Protein AF-A0A0F3IRR3-F1 (afdb_monomer_lite)

Structure (mmCIF, N/CA/C/O backbone):
data_AF-A0A0F3IRR3-F1
#
_entry.id   AF-A0A0F3IRR3-F1
#
loop_
_atom_site.group_PDB
_atom_site.id
_atom_site.type_symbol
_atom_site.label_atom_id
_atom_site.label_alt_id
_atom_site.label_comp_id
_atom_site.label_asym_id
_atom_site.label_entity_id
_atom_site.label_seq_id
_atom_site.pdbx_PDB_ins_code
_atom_site.Cartn_x
_atom_site.Cartn_y
_atom_site.Cartn_z
_atom_site.occupancy
_atom_site.B_iso_or_equiv
_atom_site.auth_seq_id
_atom_site.auth_comp_id
_atom_site.auth_asym_id
_atom_site.auth_atom_id
_atom_site.pdbx_PDB_model_num
ATOM 1 N N . GLN A 1 1 ? -4.742 -8.070 -25.071 1.00 74.06 1 GLN A N 1
ATOM 2 C CA . GLN A 1 1 ? -4.447 -8.329 -23.644 1.00 74.06 1 GLN A CA 1
ATOM 3 C C . GLN A 1 1 ? -4.137 -9.811 -23.514 1.00 74.06 1 GLN A C 1
ATOM 5 O O . GLN A 1 1 ? -4.759 -10.579 -24.235 1.00 74.06 1 GLN A O 1
ATOM 10 N N . GLU A 1 2 ? -3.162 -10.194 -22.692 1.00 91.06 2 GLU A N 1
ATOM 11 C CA . GLU A 1 2 ? -2.745 -11.597 -22.546 1.00 91.06 2 GLU A CA 1
ATOM 12 C C . GLU A 1 2 ? -3.650 -12.297 -21.505 1.00 91.06 2 GLU A C 1
ATOM 14 O O . GLU A 1 2 ? -3.730 -11.818 -20.370 1.00 91.06 2 GLU A O 1
ATOM 19 N N . PRO A 1 3 ? -4.412 -13.340 -21.888 1.00 92.75 3 PRO A N 1
ATOM 20 C CA . PRO A 1 3 ? -5.464 -13.908 -21.043 1.00 92.75 3 PRO A CA 1
ATOM 21 C C . PRO A 1 3 ? -4.948 -14.699 -19.833 1.00 92.75 3 PRO A C 1
ATOM 23 O O . PRO A 1 3 ? -5.624 -14.720 -18.804 1.00 92.75 3 PRO A O 1
ATOM 26 N N . VAL A 1 4 ? -3.776 -15.333 -19.910 1.00 96.56 4 VAL A N 1
ATOM 27 C CA . VAL A 1 4 ? -3.223 -16.141 -18.811 1.00 96.56 4 VAL A CA 1
ATOM 28 C C . VAL A 1 4 ? -2.767 -15.242 -17.663 1.00 96.56 4 VAL A C 1
ATOM 30 O O . VAL A 1 4 ? -3.107 -15.479 -16.505 1.00 96.56 4 VAL A O 1
ATOM 33 N N . LEU A 1 5 ? -2.091 -14.141 -17.975 1.00 93.56 5 LEU A N 1
ATOM 34 C CA . LEU A 1 5 ? -1.650 -13.132 -17.022 1.00 93.56 5 LEU A CA 1
ATOM 35 C C . LEU A 1 5 ? -2.837 -12.526 -16.277 1.00 93.56 5 LEU A C 1
ATOM 37 O O . LEU A 1 5 ? -2.757 -12.316 -15.072 1.00 93.56 5 LEU A O 1
ATOM 41 N N . GLN A 1 6 ? -3.963 -12.293 -16.955 1.00 93.56 6 GLN A N 1
ATOM 42 C CA . GLN A 1 6 ? -5.177 -11.810 -16.291 1.00 93.56 6 GLN A CA 1
ATOM 43 C C . GLN A 1 6 ? -5.709 -12.800 -15.258 1.00 93.56 6 GLN A C 1
ATOM 45 O O . GLN A 1 6 ? -6.090 -12.385 -14.163 1.00 93.56 6 GLN A O 1
ATOM 50 N N . GLN A 1 7 ? -5.713 -14.095 -15.583 1.00 96.31 7 GLN A N 1
ATOM 51 C CA . GLN A 1 7 ? -6.140 -15.140 -14.653 1.00 96.31 7 GLN A CA 1
ATOM 52 C C . GLN A 1 7 ? -5.199 -15.228 -13.448 1.00 96.31 7 GLN A C 1
ATOM 54 O O . GLN A 1 7 ? -5.668 -15.271 -12.312 1.00 96.31 7 GLN A O 1
ATOM 59 N N . ILE A 1 8 ? -3.884 -15.165 -13.681 1.00 95.88 8 ILE A N 1
ATOM 60 C CA . ILE A 1 8 ? -2.875 -15.147 -12.615 1.00 95.88 8 ILE A CA 1
ATOM 61 C C . ILE A 1 8 ? -3.072 -13.921 -11.716 1.00 95.88 8 ILE A C 1
ATOM 63 O O . ILE A 1 8 ? -3.169 -14.061 -10.499 1.00 95.88 8 ILE A O 1
ATOM 67 N N . CYS A 1 9 ? -3.209 -12.723 -12.289 1.00 93.81 9 CYS A N 1
ATOM 68 C CA . CYS A 1 9 ? -3.457 -11.505 -11.518 1.00 93.81 9 CYS A CA 1
ATOM 69 C C . CYS A 1 9 ? -4.763 -11.578 -10.714 1.00 93.81 9 CYS A C 1
ATOM 71 O O . CYS A 1 9 ? -4.807 -11.093 -9.586 1.00 93.81 9 CYS A O 1
ATOM 73 N N . ALA A 1 10 ? -5.820 -12.184 -11.264 1.00 94.31 10 ALA A N 1
ATOM 74 C CA . ALA A 1 10 ? -7.083 -12.369 -10.556 1.00 94.31 10 ALA A CA 1
ATOM 75 C C . ALA A 1 10 ? -6.947 -13.343 -9.373 1.00 94.31 10 ALA A C 1
ATOM 77 O O . ALA A 1 10 ? -7.493 -13.071 -8.301 1.00 94.31 10 ALA A O 1
ATOM 78 N N . ALA A 1 11 ? -6.196 -14.436 -9.542 1.00 97.25 11 ALA A N 1
ATOM 79 C CA . ALA A 1 11 ? -5.896 -15.379 -8.466 1.00 97.25 11 ALA A CA 1
ATOM 80 C C . ALA A 1 11 ? -5.080 -14.712 -7.348 1.00 97.25 11 ALA A C 1
ATOM 82 O O . ALA A 1 11 ? -5.502 -14.744 -6.192 1.00 97.25 11 ALA A O 1
ATOM 83 N N . ILE A 1 12 ? -3.999 -14.005 -7.706 1.00 95.75 12 ILE A N 1
ATOM 84 C CA . ILE A 1 12 ? -3.172 -13.241 -6.759 1.00 95.75 12 ILE A CA 1
ATOM 85 C C . ILE A 1 12 ? -4.032 -12.222 -6.003 1.00 95.75 12 ILE A C 1
ATOM 87 O O . ILE A 1 12 ? -4.007 -12.175 -4.779 1.00 95.75 12 ILE A O 1
ATOM 91 N N . ALA A 1 13 ? -4.860 -11.440 -6.701 1.00 93.56 13 ALA A N 1
ATOM 92 C CA . ALA A 1 13 ? -5.720 -10.448 -6.056 1.00 93.56 13 ALA A CA 1
ATOM 93 C C . ALA A 1 13 ? -6.726 -11.077 -5.072 1.00 93.56 13 ALA A C 1
ATOM 95 O O . ALA A 1 13 ? -7.038 -10.480 -4.037 1.00 93.56 13 ALA A O 1
ATOM 96 N N . ALA A 1 14 ? -7.243 -12.270 -5.381 1.00 95.62 14 ALA A N 1
ATOM 97 C CA . ALA A 1 14 ? -8.126 -13.002 -4.481 1.00 95.62 14 ALA A CA 1
ATOM 98 C C . ALA A 1 14 ? -7.388 -13.489 -3.224 1.00 95.62 14 ALA A C 1
ATOM 100 O O . ALA A 1 14 ? -7.941 -13.391 -2.126 1.00 95.62 14 ALA A O 1
ATOM 101 N N . ASP A 1 15 ? -6.151 -13.965 -3.365 1.00 97.25 15 ASP A N 1
ATOM 102 C CA . ASP A 1 15 ? -5.317 -14.380 -2.235 1.00 97.25 15 ASP A CA 1
ATOM 103 C C . ASP A 1 15 ? -4.915 -13.196 -1.355 1.00 97.25 15 ASP A C 1
ATOM 105 O O . ASP A 1 15 ? -5.111 -13.256 -0.142 1.00 97.25 15 ASP A O 1
ATOM 109 N N . GLU A 1 16 ? -4.514 -12.067 -1.940 1.00 94.06 16 GLU A N 1
ATOM 110 C CA . GLU A 1 16 ? -4.197 -10.855 -1.175 1.00 94.06 16 GLU A CA 1
ATOM 111 C C . GLU A 1 16 ? -5.394 -10.338 -0.365 1.00 94.06 16 GLU A C 1
ATOM 113 O O . GLU A 1 16 ? -5.258 -9.867 0.770 1.00 94.06 16 GLU A O 1
ATOM 118 N N . LEU A 1 17 ? -6.613 -10.490 -0.891 1.00 94.19 17 LEU A N 1
ATOM 119 C CA . LEU A 1 17 ? -7.819 -10.163 -0.134 1.00 94.19 17 LEU A CA 1
ATOM 120 C C . LEU A 1 17 ? -8.041 -11.122 1.051 1.00 94.19 17 LEU A C 1
ATOM 122 O O . LEU A 1 17 ? -8.491 -10.690 2.121 1.00 94.19 17 LEU A O 1
ATOM 126 N N . ARG A 1 18 ? -7.731 -12.416 0.889 1.00 96.44 18 ARG A N 1
ATOM 127 C CA . ARG A 1 18 ? -7.792 -13.413 1.974 1.00 96.44 18 ARG A CA 1
ATOM 128 C C . ARG A 1 18 ? -6.725 -13.135 3.031 1.00 96.44 18 ARG A C 1
ATOM 130 O O . ARG A 1 18 ? -7.058 -13.169 4.216 1.00 96.44 18 ARG A O 1
ATOM 137 N N . HIS A 1 19 ? -5.506 -12.781 2.621 1.00 96.19 19 HIS A N 1
ATOM 138 C CA . HIS A 1 19 ? -4.430 -12.350 3.516 1.00 96.19 19 HIS A CA 1
ATOM 139 C C . HIS A 1 19 ? -4.863 -11.147 4.354 1.00 96.19 19 HIS A C 1
ATOM 141 O O . HIS A 1 19 ? -4.827 -11.205 5.583 1.00 96.19 19 HIS A O 1
ATOM 147 N N . TYR A 1 20 ? -5.391 -10.095 3.719 1.00 94.25 20 TYR A N 1
ATOM 148 C CA . TYR A 1 20 ? -5.929 -8.942 4.443 1.00 94.25 20 TYR A CA 1
ATOM 149 C C . TYR A 1 20 ? -6.990 -9.350 5.473 1.00 94.25 20 TYR A C 1
ATOM 151 O O . TYR A 1 20 ? -6.952 -8.900 6.620 1.00 94.25 20 TYR A O 1
ATOM 159 N N . LYS A 1 21 ? -7.943 -10.211 5.091 1.00 95.31 21 LYS A N 1
ATOM 160 C CA . LYS A 1 21 ? -9.007 -10.664 5.998 1.00 95.31 21 LYS A CA 1
ATOM 161 C C . LYS A 1 21 ? -8.441 -11.421 7.200 1.00 95.31 21 LYS A C 1
ATOM 163 O O . LYS A 1 21 ? -8.906 -11.181 8.314 1.00 95.31 21 LYS A O 1
ATOM 168 N N . LEU A 1 22 ? -7.463 -12.300 6.977 1.00 96.81 22 LEU A N 1
ATOM 169 C CA . LEU A 1 22 ? -6.773 -13.041 8.030 1.00 96.81 22 LEU A CA 1
ATOM 170 C C . LEU A 1 22 ? -6.114 -12.076 9.021 1.00 96.81 22 LEU A C 1
ATOM 172 O O . LEU A 1 22 ? -6.435 -12.106 10.207 1.00 96.81 22 LEU A O 1
ATOM 176 N N . PHE A 1 23 ? -5.277 -11.157 8.534 1.00 94.56 23 PHE A N 1
ATOM 177 C CA . PHE A 1 23 ? -4.595 -10.186 9.394 1.00 94.56 23 PHE A CA 1
ATOM 178 C C . PHE A 1 23 ? -5.569 -9.262 10.120 1.00 94.56 23 PHE A C 1
ATOM 180 O O . PHE A 1 23 ? -5.370 -8.942 11.290 1.00 94.56 23 PHE A O 1
ATOM 187 N N . TYR A 1 24 ? -6.651 -8.857 9.459 1.00 93.75 24 TYR A N 1
ATOM 188 C CA . TYR A 1 24 ? -7.671 -8.019 10.070 1.00 93.75 24 TYR A CA 1
ATOM 189 C C . TYR A 1 24 ? -8.441 -8.743 11.185 1.00 93.75 24 TYR A C 1
ATOM 191 O O . TYR A 1 24 ? -8.758 -8.127 12.203 1.00 93.75 24 TYR A O 1
ATOM 199 N N . ALA A 1 25 ? -8.738 -10.035 11.019 1.00 94.69 25 ALA A N 1
ATOM 200 C CA . ALA A 1 25 ? -9.356 -10.845 12.066 1.00 94.69 25 ALA A CA 1
ATOM 201 C C . ALA A 1 25 ? -8.424 -10.980 13.277 1.00 94.69 25 ALA A C 1
ATOM 203 O O . ALA A 1 25 ? -8.837 -10.680 14.395 1.00 94.69 25 ALA A O 1
ATOM 204 N N . THR A 1 26 ? -7.155 -11.315 13.040 1.00 94.00 26 THR A N 1
ATOM 205 C CA . THR A 1 26 ? -6.133 -11.389 14.089 1.00 94.00 26 THR A CA 1
ATOM 206 C C . THR A 1 26 ? -5.988 -10.054 14.815 1.00 94.00 26 THR A C 1
ATOM 208 O O . THR A 1 26 ? -6.033 -10.013 16.041 1.00 94.00 26 THR A O 1
ATOM 211 N N . LEU A 1 27 ? -5.914 -8.940 14.077 1.00 91.75 27 LEU A N 1
ATOM 212 C CA . LEU A 1 27 ? -5.864 -7.599 14.654 1.00 91.75 27 LEU A CA 1
ATOM 213 C C . LEU A 1 27 ? -7.025 -7.359 15.624 1.00 91.75 27 LEU A C 1
ATOM 215 O O . LEU A 1 27 ? -6.792 -6.854 16.714 1.00 91.75 27 LEU A O 1
ATOM 219 N N . LYS A 1 28 ? -8.263 -7.727 15.271 1.00 90.50 28 LYS A N 1
ATOM 220 C CA . LYS A 1 28 ? -9.411 -7.569 16.182 1.00 90.50 28 LYS A CA 1
ATOM 221 C C . LYS A 1 28 ? -9.222 -8.332 17.490 1.00 90.50 28 LYS A C 1
ATOM 223 O O . LYS A 1 28 ? -9.432 -7.748 18.546 1.00 90.50 28 LYS A O 1
ATOM 228 N N . THR A 1 29 ? -8.767 -9.580 17.419 1.00 91.19 29 THR A N 1
ATOM 229 C CA . THR A 1 29 ? -8.501 -10.402 18.607 1.00 91.19 29 THR A CA 1
ATOM 230 C C . THR A 1 29 ? -7.451 -9.772 19.523 1.00 91.19 29 THR A C 1
ATOM 232 O O . THR A 1 29 ? -7.599 -9.819 20.739 1.00 91.19 29 THR A O 1
ATOM 235 N N . TYR A 1 30 ? -6.400 -9.161 18.968 1.00 89.75 30 TYR A N 1
ATOM 236 C CA . TYR A 1 30 ? -5.391 -8.465 19.776 1.00 89.75 30 TYR A CA 1
ATOM 237 C C . TYR A 1 30 ? -5.877 -7.110 20.292 1.00 89.75 30 TYR A C 1
ATOM 239 O O . TYR A 1 30 ? -5.560 -6.741 21.413 1.00 89.75 30 TYR A O 1
ATOM 247 N N . LEU A 1 31 ? -6.712 -6.388 19.541 1.00 89.25 31 LEU A N 1
ATOM 248 C CA . LEU A 1 31 ? -7.311 -5.139 20.022 1.00 89.25 31 LEU A CA 1
ATOM 249 C C . LEU A 1 31 ? -8.199 -5.350 21.253 1.00 89.25 31 LEU A C 1
ATOM 251 O O . LEU A 1 31 ? -8.212 -4.493 22.132 1.00 89.25 31 LEU A O 1
ATOM 255 N N . GLU A 1 32 ? -8.915 -6.473 21.320 1.00 85.25 32 GLU A N 1
ATOM 256 C CA . GLU A 1 32 ? -9.716 -6.856 22.490 1.00 85.25 32 GLU A CA 1
ATOM 257 C C . GLU A 1 32 ? -8.851 -7.156 23.723 1.00 85.25 32 GLU A C 1
ATOM 259 O O . GLU A 1 32 ? -9.295 -6.927 24.844 1.00 85.25 32 GLU A O 1
ATOM 264 N N . LYS A 1 33 ? -7.614 -7.629 23.525 1.00 86.19 33 LYS A N 1
ATOM 265 C CA . LYS A 1 33 ? -6.671 -7.967 24.604 1.00 86.19 33 LYS A CA 1
ATOM 266 C C . LYS A 1 33 ? -5.836 -6.772 25.063 1.00 86.19 33 LYS A C 1
ATOM 268 O O . LYS A 1 33 ? -5.713 -6.535 26.259 1.00 86.19 33 LYS A O 1
ATOM 273 N N . ASP A 1 34 ? -5.287 -6.022 24.112 1.00 84.06 34 ASP A N 1
ATOM 274 C CA . ASP A 1 34 ? -4.277 -4.986 24.359 1.00 84.06 34 ASP A CA 1
ATOM 275 C C . ASP A 1 34 ? -4.896 -3.590 24.542 1.00 84.06 34 ASP A C 1
ATOM 277 O O . ASP A 1 34 ? -4.229 -2.664 24.999 1.00 84.06 34 ASP A O 1
ATOM 281 N N . GLY A 1 35 ? -6.164 -3.402 24.154 1.00 80.44 35 GLY A N 1
ATOM 282 C CA . GLY A 1 35 ? -6.891 -2.147 24.363 1.00 80.44 35 GLY A CA 1
ATOM 283 C C . GLY A 1 35 ? -6.352 -0.945 23.576 1.00 80.44 35 GLY A C 1
ATOM 284 O O . GLY A 1 35 ? -6.583 0.200 23.966 1.00 80.44 35 GLY A O 1
ATOM 285 N N . LEU A 1 36 ? -5.637 -1.168 22.466 1.00 84.56 36 LEU A N 1
ATOM 286 C CA . LEU A 1 36 ? -5.043 -0.094 21.659 1.00 84.56 36 LEU A CA 1
ATOM 287 C C . LEU A 1 36 ? -6.101 0.902 21.155 1.00 84.56 36 LEU A C 1
ATOM 289 O O . LEU A 1 36 ? -7.007 0.572 20.378 1.00 84.56 36 LEU A O 1
ATOM 293 N N . GLY A 1 37 ? -5.923 2.167 21.532 1.00 85.62 37 GLY A N 1
ATOM 294 C CA . GLY A 1 37 ? -6.800 3.257 21.121 1.00 85.62 37 GLY A CA 1
ATOM 295 C C . GLY A 1 37 ? -6.688 3.584 19.627 1.00 85.62 37 GLY A C 1
ATOM 296 O O . GLY A 1 37 ? -5.667 3.346 18.977 1.00 85.62 37 GLY A O 1
ATOM 297 N N . ARG A 1 38 ? -7.729 4.214 19.064 1.00 86.94 38 ARG A N 1
ATOM 298 C CA . ARG A 1 38 ? -7.769 4.631 17.643 1.00 86.94 38 ARG A CA 1
ATOM 299 C C . ARG A 1 38 ? -6.573 5.507 17.239 1.00 86.94 38 ARG A C 1
ATOM 301 O O . ARG A 1 38 ? -6.044 5.347 16.144 1.00 86.94 38 ARG A O 1
ATOM 308 N N . TRP A 1 39 ? -6.112 6.385 18.131 1.00 87.69 39 TRP A N 1
ATOM 309 C CA . TRP A 1 39 ? -4.959 7.262 17.889 1.00 87.69 39 TRP A CA 1
ATOM 310 C C . TRP A 1 39 ? -3.635 6.510 17.778 1.00 87.69 39 TRP A C 1
ATOM 312 O O . TRP A 1 39 ? -2.846 6.789 16.879 1.00 87.69 39 TRP A O 1
ATOM 322 N N . GLN A 1 40 ? -3.405 5.529 18.652 1.00 89.38 40 GLN A N 1
ATOM 323 C CA . GLN A 1 40 ? -2.211 4.687 18.589 1.00 89.38 40 GLN A CA 1
ATOM 324 C C . GLN A 1 40 ? -2.209 3.879 17.294 1.00 89.38 40 GLN A C 1
ATOM 326 O O . GLN A 1 40 ? -1.209 3.864 16.585 1.00 89.38 40 GLN A O 1
ATOM 331 N N . ARG A 1 41 ? -3.357 3.300 16.923 1.00 90.06 41 ARG A N 1
ATOM 332 C CA . ARG A 1 41 ? -3.512 2.566 15.659 1.00 90.06 41 ARG A CA 1
ATOM 333 C C . ARG A 1 41 ? -3.220 3.441 14.445 1.00 90.06 41 ARG A C 1
ATOM 335 O O . ARG A 1 41 ? -2.517 3.005 13.540 1.00 90.06 41 ARG A O 1
ATOM 342 N N . LEU A 1 42 ? -3.726 4.675 14.436 1.00 88.94 42 LEU A N 1
ATOM 343 C CA . LEU A 1 42 ? -3.460 5.630 13.363 1.00 88.94 42 LEU A CA 1
ATOM 344 C C . LEU A 1 42 ? -1.976 5.998 13.288 1.00 88.94 42 LEU A C 1
ATOM 346 O O . LEU A 1 42 ? -1.420 6.018 12.194 1.00 88.94 42 LEU A O 1
ATOM 350 N N . ARG A 1 43 ? -1.321 6.226 14.434 1.00 89.25 43 ARG A N 1
ATOM 351 C CA . ARG A 1 43 ? 0.122 6.491 14.493 1.00 89.25 43 ARG A CA 1
ATOM 352 C C . ARG A 1 43 ? 0.931 5.318 13.945 1.00 89.25 43 ARG A C 1
ATOM 354 O O . ARG A 1 43 ? 1.767 5.538 13.081 1.00 89.25 43 ARG A O 1
ATOM 361 N N . VAL A 1 44 ? 0.652 4.089 14.389 1.00 88.19 44 VAL A N 1
ATOM 362 C CA . VAL A 1 44 ? 1.339 2.889 13.881 1.00 88.19 44 VAL A CA 1
ATOM 363 C C . VAL A 1 44 ? 1.132 2.745 12.375 1.00 88.19 44 VAL A C 1
ATOM 365 O O . VAL A 1 44 ? 2.102 2.555 11.648 1.00 88.19 44 VAL A O 1
ATOM 368 N N . ALA A 1 45 ? -0.105 2.886 11.890 1.00 86.88 45 ALA A N 1
ATOM 369 C CA . ALA A 1 45 ? -0.394 2.798 10.462 1.00 86.88 45 ALA A CA 1
ATOM 370 C C . ALA A 1 45 ? 0.356 3.868 9.654 1.00 86.88 45 ALA A C 1
ATOM 372 O O . ALA A 1 45 ? 0.933 3.544 8.622 1.00 86.88 45 ALA A O 1
ATOM 373 N N . ALA A 1 46 ? 0.395 5.116 10.132 1.00 85.12 46 ALA A N 1
ATOM 374 C CA . ALA A 1 46 ? 1.126 6.199 9.479 1.00 85.12 46 ALA A CA 1
ATOM 375 C C . ALA A 1 46 ? 2.636 5.923 9.435 1.00 85.12 46 ALA A C 1
ATOM 377 O O . ALA A 1 46 ? 3.234 6.033 8.369 1.00 85.12 46 ALA A O 1
ATOM 378 N N . THR A 1 47 ? 3.229 5.504 10.558 1.00 84.38 47 THR A N 1
ATOM 379 C CA . THR A 1 47 ? 4.653 5.152 10.638 1.00 84.38 47 THR A CA 1
ATOM 380 C C . THR A 1 47 ? 5.001 4.013 9.681 1.00 84.38 47 THR A C 1
ATOM 382 O O . THR A 1 47 ? 5.949 4.135 8.911 1.00 84.38 47 THR A O 1
ATOM 385 N N . ARG A 1 48 ? 4.192 2.947 9.636 1.00 82.31 48 ARG A N 1
ATOM 386 C CA . ARG A 1 48 ? 4.407 1.835 8.699 1.00 82.31 48 ARG A CA 1
ATOM 387 C C . ARG A 1 48 ? 4.296 2.266 7.242 1.00 82.31 48 ARG A C 1
ATOM 389 O O . ARG A 1 48 ? 5.128 1.873 6.440 1.00 82.31 48 ARG A O 1
ATOM 396 N N . LEU A 1 49 ? 3.334 3.126 6.908 1.00 75.31 49 LEU A N 1
ATOM 397 C CA . LEU A 1 49 ? 3.179 3.629 5.541 1.00 75.31 49 LEU A CA 1
ATOM 398 C C . LEU A 1 49 ? 4.375 4.478 5.083 1.00 75.31 49 LEU A C 1
ATOM 400 O O . LEU A 1 49 ? 4.684 4.502 3.896 1.00 75.31 49 LEU A O 1
ATOM 404 N N . THR A 1 50 ? 5.031 5.182 6.010 1.00 69.12 50 THR A N 1
ATOM 405 C CA . THR A 1 50 ? 6.239 5.968 5.717 1.00 69.12 50 THR A CA 1
ATOM 406 C C . THR A 1 50 ? 7.519 5.135 5.720 1.00 69.12 50 THR A C 1
ATOM 408 O O . THR A 1 50 ? 8.443 5.462 4.985 1.00 69.12 50 THR A O 1
ATOM 411 N N . GLU A 1 51 ? 7.584 4.076 6.533 1.00 63.31 51 GLU A N 1
ATOM 412 C CA . GLU A 1 51 ? 8.734 3.161 6.605 1.00 63.31 51 GLU A CA 1
ATOM 413 C C . GLU A 1 51 ? 8.771 2.173 5.431 1.00 63.31 51 GLU A C 1
ATOM 415 O O . GLU A 1 51 ? 9.855 1.864 4.939 1.00 63.31 51 GLU A O 1
ATOM 420 N N . SER A 1 52 ? 7.608 1.728 4.941 1.00 54.94 52 SER A N 1
ATOM 421 C CA . SER A 1 52 ? 7.449 0.833 3.782 1.00 54.94 52 SER A CA 1
ATOM 422 C C . SER A 1 52 ? 7.770 1.494 2.430 1.00 54.94 52 SER A C 1
ATOM 424 O O . SER A 1 52 ? 7.173 1.157 1.409 1.00 54.94 52 SER A O 1
ATOM 426 N N . GLU A 1 53 ? 8.747 2.405 2.358 1.00 57.75 53 GLU A N 1
ATOM 427 C CA . GLU A 1 53 ? 9.491 2.587 1.104 1.00 57.75 53 GLU A CA 1
ATOM 428 C C . GLU A 1 53 ? 10.321 1.308 0.873 1.00 57.75 53 GLU A C 1
ATOM 430 O O . GLU A 1 53 ? 11.514 1.249 1.178 1.00 57.75 53 GLU A O 1
ATOM 435 N N . ASP A 1 54 ? 9.622 0.259 0.422 1.00 64.69 54 ASP A N 1
ATOM 436 C CA . ASP A 1 54 ? 10.030 -1.145 0.446 1.00 64.69 54 ASP A CA 1
ATOM 437 C C . ASP A 1 54 ? 11.368 -1.372 -0.249 1.00 64.69 54 ASP A C 1
ATOM 439 O O . ASP A 1 54 ? 11.497 -1.269 -1.474 1.00 64.69 54 ASP A O 1
ATOM 443 N N . ASP A 1 55 ? 12.359 -1.743 0.561 1.00 68.00 55 ASP A N 1
ATOM 444 C CA . ASP A 1 55 ? 13.619 -2.301 0.077 1.00 68.00 55 ASP A CA 1
ATOM 445 C C . ASP A 1 55 ? 13.365 -3.596 -0.704 1.00 68.00 55 ASP A C 1
ATOM 447 O O . ASP A 1 55 ? 14.014 -3.847 -1.711 1.00 68.00 55 ASP A O 1
ATOM 451 N N . GLU A 1 56 ? 12.352 -4.373 -0.306 1.00 78.69 56 GLU A N 1
ATOM 452 C CA . GLU A 1 56 ? 11.974 -5.629 -0.961 1.00 78.69 56 GLU A CA 1
ATOM 453 C C . GLU A 1 56 ? 11.543 -5.412 -2.416 1.00 78.69 56 GLU A C 1
ATOM 455 O O . GLU A 1 56 ? 12.036 -6.085 -3.320 1.00 78.69 56 GLU A O 1
ATOM 460 N N . LEU A 1 57 ? 10.678 -4.427 -2.675 1.00 84.50 57 LEU A N 1
ATOM 461 C CA . LEU A 1 57 ? 10.219 -4.105 -4.031 1.00 84.50 57 LEU A CA 1
ATOM 462 C C . LEU A 1 57 ? 11.327 -3.456 -4.870 1.00 84.50 57 LEU A C 1
ATOM 464 O O . LEU A 1 57 ? 11.425 -3.709 -6.073 1.00 84.50 57 LEU A O 1
ATOM 468 N N . ALA A 1 58 ? 12.186 -2.649 -4.244 1.00 87.56 58 ALA A N 1
ATOM 469 C CA . ALA A 1 58 ? 13.355 -2.075 -4.900 1.00 87.56 58 ALA A CA 1
ATOM 470 C C . ALA A 1 58 ? 14.358 -3.162 -5.312 1.00 87.56 58 ALA A C 1
ATOM 472 O O . ALA A 1 58 ? 14.838 -3.170 -6.447 1.00 87.56 58 ALA A O 1
ATOM 473 N N . TYR A 1 59 ? 14.630 -4.112 -4.422 1.00 88.00 59 TYR A N 1
ATOM 474 C CA . TYR A 1 59 ? 15.534 -5.218 -4.687 1.00 88.00 59 TYR A CA 1
ATOM 475 C C . TYR A 1 59 ? 14.945 -6.213 -5.691 1.00 88.00 59 TYR A C 1
ATOM 477 O O . TYR A 1 59 ? 15.653 -6.640 -6.596 1.00 88.00 59 TYR A O 1
ATOM 485 N N . ALA A 1 60 ? 13.648 -6.529 -5.618 1.00 89.94 60 ALA A N 1
ATOM 486 C CA . ALA A 1 60 ? 12.972 -7.359 -6.618 1.00 89.94 60 ALA A CA 1
ATOM 487 C C . ALA A 1 60 ? 13.052 -6.735 -8.021 1.00 89.94 60 ALA A C 1
ATOM 489 O O . ALA A 1 60 ? 13.351 -7.421 -9.000 1.00 89.94 60 ALA A O 1
ATOM 490 N N . TYR A 1 61 ? 12.851 -5.415 -8.122 1.00 90.25 61 TYR A N 1
ATOM 491 C CA . TYR A 1 61 ? 13.053 -4.693 -9.374 1.00 90.25 61 TYR A CA 1
ATOM 492 C C . TYR A 1 61 ? 14.507 -4.794 -9.856 1.00 90.25 61 TYR A C 1
ATOM 494 O O . TYR A 1 61 ? 14.729 -5.094 -11.030 1.00 90.25 61 TYR A O 1
ATOM 502 N N . TYR A 1 62 ? 15.484 -4.588 -8.968 1.00 91.25 62 TYR A N 1
ATOM 503 C CA . TYR A 1 62 ? 16.907 -4.733 -9.281 1.00 91.25 62 TYR A CA 1
ATOM 504 C C . TYR A 1 62 ? 17.262 -6.151 -9.747 1.00 91.25 62 TYR A C 1
ATOM 506 O O . TYR A 1 62 ? 17.920 -6.302 -10.765 1.00 91.25 62 TYR A O 1
ATOM 514 N N . ALA A 1 63 ? 16.793 -7.195 -9.070 1.00 91.12 63 ALA A N 1
ATOM 515 C CA . ALA A 1 63 ? 17.057 -8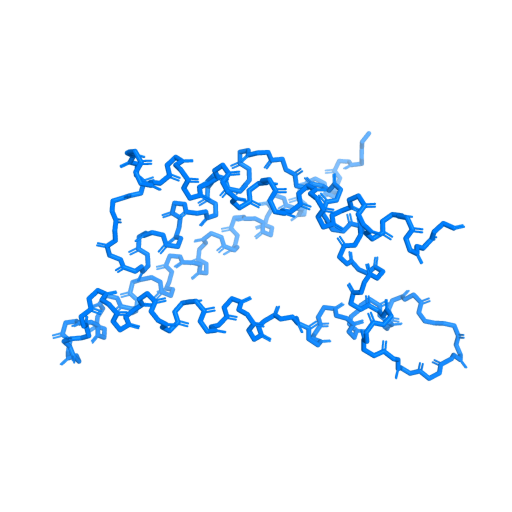.579 -9.457 1.00 91.12 63 ALA A CA 1
ATOM 516 C C . ALA A 1 63 ? 16.470 -8.919 -10.839 1.00 91.12 63 ALA A C 1
ATOM 518 O O . ALA A 1 63 ? 17.080 -9.660 -11.603 1.00 91.12 63 ALA A O 1
ATOM 519 N N . ALA A 1 64 ? 15.308 -8.352 -11.177 1.00 90.12 64 ALA A N 1
ATOM 520 C CA . ALA A 1 64 ? 14.649 -8.589 -12.460 1.00 90.12 64 ALA A CA 1
ATOM 521 C C . ALA A 1 64 ? 15.183 -7.722 -13.618 1.00 90.12 64 ALA A C 1
ATOM 523 O O . ALA A 1 64 ? 15.014 -8.098 -14.776 1.00 90.12 64 ALA A O 1
ATOM 524 N N . ASN A 1 65 ? 15.772 -6.553 -13.336 1.00 89.25 65 ASN A N 1
ATOM 525 C CA . ASN A 1 65 ? 16.118 -5.549 -14.359 1.00 89.25 65 ASN A CA 1
ATOM 526 C C . ASN A 1 65 ? 17.580 -5.070 -14.309 1.00 89.25 65 ASN A C 1
ATOM 528 O O . ASN A 1 65 ? 18.003 -4.309 -15.176 1.00 89.25 65 ASN A O 1
ATOM 532 N N . GLY A 1 66 ? 18.336 -5.438 -13.279 1.00 78.56 66 GLY A N 1
ATOM 533 C CA . GLY A 1 66 ? 19.697 -4.975 -13.045 1.00 78.56 66 GLY A CA 1
ATOM 534 C C . GLY A 1 66 ? 20.678 -5.589 -14.036 1.00 78.56 66 GLY A C 1
ATOM 535 O O . GLY A 1 66 ? 20.734 -6.802 -14.209 1.00 78.56 66 GLY A O 1
ATOM 536 N N . THR A 1 67 ? 21.489 -4.745 -14.674 1.00 70.06 67 THR A N 1
ATOM 537 C CA . THR A 1 67 ? 22.535 -5.163 -15.616 1.00 70.06 67 THR A CA 1
ATOM 538 C C . THR A 1 67 ? 23.911 -4.841 -15.046 1.00 70.06 67 THR A C 1
ATOM 540 O O . THR A 1 67 ? 24.419 -3.743 -15.254 1.00 70.06 67 THR A O 1
ATOM 543 N N . ASN A 1 68 ? 24.506 -5.785 -14.313 1.00 78.12 68 ASN A N 1
ATOM 544 C CA . ASN A 1 68 ? 25.901 -5.753 -13.836 1.00 78.12 68 ASN A CA 1
ATOM 545 C C . ASN A 1 68 ? 26.356 -4.473 -13.089 1.00 78.12 68 ASN A C 1
ATOM 547 O O . ASN A 1 68 ? 27.551 -4.231 -12.935 1.00 78.12 68 ASN A O 1
ATOM 551 N N . VAL A 1 69 ? 25.412 -3.649 -12.632 1.00 86.44 69 VAL A N 1
ATOM 552 C CA . VAL A 1 69 ? 25.637 -2.452 -11.813 1.00 86.44 69 VAL A CA 1
ATOM 553 C C . VAL A 1 69 ? 25.320 -2.774 -10.357 1.00 86.44 69 VAL A C 1
ATOM 555 O O . VAL A 1 69 ? 24.388 -3.536 -10.124 1.00 86.44 69 VAL A O 1
ATOM 558 N N . PRO A 1 70 ? 26.035 -2.211 -9.369 1.00 90.00 70 PRO A N 1
ATOM 559 C CA . PRO A 1 70 ? 25.721 -2.431 -7.961 1.00 90.00 70 PRO A CA 1
ATOM 560 C C . PRO A 1 70 ? 24.296 -1.996 -7.593 1.00 90.00 70 PRO A C 1
ATOM 562 O O . PRO A 1 70 ? 23.751 -1.046 -8.159 1.00 90.00 70 PRO A O 1
ATOM 565 N N . TYR A 1 71 ? 23.709 -2.669 -6.602 1.00 90.06 71 TYR A N 1
ATOM 566 C CA . TYR A 1 71 ? 22.396 -2.311 -6.077 1.00 90.06 71 TYR A CA 1
ATOM 567 C C . TYR A 1 71 ? 22.411 -0.909 -5.451 1.00 90.06 71 TYR A C 1
ATOM 569 O O . TYR A 1 71 ? 23.099 -0.670 -4.460 1.00 90.06 71 TYR A O 1
ATOM 577 N N . ASP A 1 72 ? 21.596 -0.005 -5.997 1.00 89.75 72 ASP A N 1
ATOM 578 C CA . ASP A 1 72 ? 21.256 1.274 -5.373 1.00 89.75 72 ASP A CA 1
ATOM 579 C C . ASP A 1 72 ? 19.760 1.321 -5.045 1.00 89.75 72 ASP A C 1
ATOM 581 O O . ASP A 1 72 ? 18.907 1.360 -5.940 1.00 89.75 72 ASP A O 1
ATOM 585 N N . ARG A 1 73 ? 19.427 1.331 -3.751 1.00 87.62 73 ARG A N 1
ATOM 586 C CA . ARG A 1 73 ? 18.035 1.292 -3.281 1.00 87.62 73 ARG A CA 1
ATOM 587 C C . ARG A 1 73 ? 17.210 2.442 -3.846 1.00 87.62 73 ARG A C 1
ATOM 589 O O . ARG A 1 73 ? 16.148 2.213 -4.410 1.00 87.62 73 ARG A O 1
ATOM 596 N N . LYS A 1 74 ? 17.697 3.683 -3.748 1.00 88.00 74 LYS A N 1
ATOM 597 C CA . LYS A 1 74 ? 16.923 4.876 -4.138 1.00 88.00 74 LYS A CA 1
ATOM 598 C C . LYS A 1 74 ? 16.551 4.857 -5.618 1.00 88.00 74 LYS A C 1
ATOM 600 O O . LYS A 1 74 ? 15.414 5.174 -5.968 1.00 88.00 74 LYS A O 1
ATOM 605 N N . THR A 1 75 ? 17.490 4.489 -6.479 1.00 88.69 75 THR A N 1
ATOM 606 C CA . THR A 1 75 ? 17.283 4.418 -7.927 1.00 88.69 75 THR A CA 1
ATOM 607 C C . THR A 1 75 ? 16.281 3.324 -8.271 1.00 88.69 75 THR A C 1
ATOM 609 O O . THR A 1 75 ? 15.307 3.587 -8.980 1.00 88.69 75 THR A O 1
ATOM 612 N N . ASN A 1 76 ? 16.453 2.127 -7.705 1.00 89.81 76 ASN A N 1
ATOM 613 C CA . ASN A 1 76 ? 15.563 1.001 -7.970 1.00 89.81 76 ASN A CA 1
ATOM 614 C C . ASN A 1 76 ? 14.151 1.218 -7.395 1.00 89.81 76 ASN A C 1
ATOM 616 O O . ASN A 1 76 ? 13.174 0.970 -8.099 1.00 89.81 76 ASN A O 1
ATOM 620 N N . THR A 1 77 ? 14.012 1.794 -6.192 1.00 88.44 77 THR A N 1
ATOM 621 C CA . THR A 1 77 ? 12.710 2.199 -5.628 1.00 88.44 77 THR A CA 1
ATOM 622 C C . THR A 1 77 ? 11.992 3.174 -6.561 1.00 88.44 77 THR A C 1
ATOM 624 O O . THR A 1 77 ? 10.802 3.012 -6.829 1.00 88.44 77 THR A O 1
ATOM 627 N N . ARG A 1 78 ? 12.692 4.189 -7.087 1.00 88.62 78 ARG A N 1
ATOM 628 C CA . ARG A 1 78 ? 12.099 5.197 -7.987 1.00 88.62 78 ARG A CA 1
ATOM 629 C C . ARG A 1 78 ? 11.686 4.587 -9.326 1.00 88.62 78 ARG A C 1
ATOM 631 O O . ARG A 1 78 ? 10.586 4.866 -9.804 1.00 88.62 78 ARG A O 1
ATOM 638 N N . ALA A 1 79 ? 12.530 3.731 -9.897 1.00 89.00 79 ALA A N 1
ATOM 639 C CA . ALA A 1 79 ? 12.261 3.041 -11.155 1.00 89.00 79 ALA A CA 1
ATOM 640 C C . ALA A 1 79 ? 11.084 2.056 -11.048 1.00 89.00 79 ALA A C 1
ATOM 642 O O . ALA A 1 79 ? 10.257 1.981 -11.965 1.00 89.00 79 ALA A O 1
ATOM 643 N N . TYR A 1 80 ? 10.978 1.342 -9.925 1.00 89.38 80 TYR A N 1
ATOM 644 C CA . TYR A 1 80 ? 9.835 0.491 -9.616 1.00 89.38 80 TYR A CA 1
ATOM 645 C C . TYR A 1 80 ? 8.561 1.320 -9.413 1.00 89.38 80 TYR A C 1
ATOM 647 O O . TYR A 1 80 ? 7.564 1.098 -10.102 1.00 89.38 80 TYR A O 1
ATOM 655 N N . ALA A 1 81 ? 8.603 2.325 -8.530 1.00 88.12 81 ALA A N 1
ATOM 656 C CA . ALA A 1 81 ? 7.447 3.152 -8.191 1.00 88.12 81 ALA A CA 1
ATOM 657 C C . ALA A 1 81 ? 6.849 3.848 -9.420 1.00 88.12 81 ALA A C 1
ATOM 659 O O . ALA A 1 81 ? 5.630 3.867 -9.571 1.00 88.12 81 ALA A O 1
ATOM 660 N N . ARG A 1 82 ? 7.688 4.353 -10.337 1.00 87.44 82 ARG A N 1
ATOM 661 C CA . ARG A 1 82 ? 7.240 4.954 -11.604 1.00 87.44 82 ARG A CA 1
ATOM 662 C C . ARG A 1 82 ? 6.361 3.995 -12.412 1.00 87.44 82 ARG A C 1
ATOM 664 O O . ARG A 1 82 ? 5.293 4.383 -12.876 1.00 87.44 82 ARG A O 1
ATOM 671 N N . ARG A 1 83 ? 6.787 2.735 -12.552 1.00 88.56 83 ARG A N 1
ATOM 672 C CA . ARG A 1 83 ? 6.033 1.710 -13.291 1.00 88.56 83 ARG A CA 1
ATOM 673 C C . ARG A 1 83 ? 4.780 1.288 -12.540 1.00 88.56 83 ARG A C 1
ATOM 675 O O . ARG A 1 83 ? 3.707 1.254 -13.129 1.00 88.56 83 ARG A O 1
ATOM 682 N N . ALA A 1 84 ? 4.904 1.005 -11.245 1.00 89.00 84 ALA A N 1
ATOM 683 C CA . ALA A 1 84 ? 3.789 0.550 -10.426 1.00 89.00 84 ALA A CA 1
ATOM 684 C C . ALA A 1 84 ? 2.663 1.595 -10.374 1.00 89.00 84 ALA A C 1
ATOM 686 O O . ALA A 1 84 ? 1.503 1.265 -10.619 1.00 89.00 84 ALA A O 1
ATOM 687 N N . TYR A 1 85 ? 2.993 2.867 -10.123 1.00 88.12 85 TYR A N 1
ATOM 688 C CA . TYR A 1 85 ? 2.005 3.942 -9.998 1.00 88.12 85 TYR A CA 1
ATOM 689 C C . TYR A 1 85 ? 1.210 4.190 -11.282 1.00 88.12 85 TYR A C 1
ATOM 691 O O . TYR A 1 85 ? 0.031 4.532 -11.192 1.00 88.12 85 TYR A O 1
ATOM 699 N N . ALA A 1 86 ? 1.785 3.927 -12.459 1.00 87.88 86 ALA A N 1
ATOM 700 C CA . ALA A 1 86 ? 1.076 4.035 -13.734 1.00 87.88 86 ALA A CA 1
ATOM 701 C C . ALA A 1 86 ? -0.127 3.073 -13.854 1.00 87.88 86 ALA A C 1
A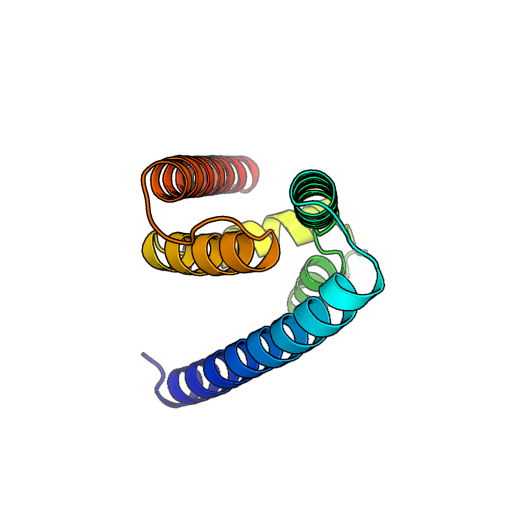TOM 703 O O . ALA A 1 86 ? -1.073 3.356 -14.593 1.00 87.88 86 ALA A O 1
ATOM 704 N N . PHE A 1 87 ? -0.133 1.960 -13.109 1.00 90.00 87 PHE A N 1
ATOM 705 C CA . PHE A 1 87 ? -1.248 1.006 -13.090 1.00 90.00 87 PHE A CA 1
ATOM 706 C C . PHE A 1 87 ? -2.343 1.364 -12.075 1.00 90.00 87 PHE A C 1
ATOM 708 O O . PHE A 1 87 ? -3.467 0.854 -12.165 1.00 90.00 87 PHE A O 1
ATOM 715 N N . TYR A 1 88 ? -2.065 2.246 -11.109 1.00 90.12 88 TYR A N 1
ATOM 716 C CA . TYR A 1 88 ? -3.059 2.625 -10.111 1.00 90.12 88 TYR A CA 1
ATOM 717 C C . TYR A 1 88 ? -4.138 3.539 -10.703 1.00 90.12 88 TYR A C 1
ATOM 719 O O . TYR A 1 88 ? -3.890 4.462 -11.475 1.00 90.12 88 TYR A O 1
ATOM 727 N N . ARG A 1 89 ? -5.383 3.295 -10.293 1.00 92.75 89 ARG A N 1
ATOM 728 C CA . ARG A 1 89 ? -6.561 4.091 -10.648 1.00 92.75 89 ARG A CA 1
ATOM 729 C C . ARG A 1 89 ? -7.187 4.653 -9.369 1.00 92.75 89 ARG A C 1
ATOM 731 O O . ARG A 1 89 ? -7.000 4.052 -8.309 1.00 92.75 89 ARG A O 1
ATOM 738 N N . PRO A 1 90 ? -7.987 5.734 -9.439 1.00 93.19 90 PRO A N 1
ATOM 739 C CA . PRO A 1 90 ? -8.613 6.323 -8.252 1.00 93.19 90 PRO A CA 1
ATOM 740 C C . PRO A 1 90 ? -9.374 5.309 -7.388 1.00 93.19 90 PRO A C 1
ATOM 742 O O . PRO A 1 90 ? -9.262 5.324 -6.167 1.00 93.19 90 PRO A O 1
ATOM 745 N N . HIS A 1 91 ? -10.076 4.362 -8.017 1.00 93.75 91 HIS A N 1
ATOM 746 C CA . HIS A 1 91 ? -10.823 3.328 -7.301 1.00 93.75 91 HIS A CA 1
ATOM 747 C C . HIS A 1 91 ? -9.928 2.284 -6.598 1.00 93.75 91 HIS A C 1
ATOM 749 O O . HIS A 1 91 ? -10.366 1.672 -5.626 1.00 93.75 91 HIS A O 1
ATOM 755 N N . HIS A 1 92 ? -8.683 2.071 -7.053 1.00 93.62 92 HIS A N 1
ATOM 756 C CA . HIS A 1 92 ? -7.711 1.240 -6.331 1.00 93.62 92 HIS A CA 1
ATOM 757 C C . HIS A 1 92 ? -7.317 1.920 -5.014 1.00 93.62 92 HIS A C 1
ATOM 759 O O . HIS A 1 92 ? -7.351 1.288 -3.960 1.00 93.62 92 HIS A O 1
ATOM 765 N N . VAL A 1 93 ? -7.022 3.225 -5.068 1.00 92.94 93 VAL A N 1
ATOM 766 C CA . VAL A 1 93 ? -6.685 4.024 -3.879 1.00 92.94 93 VAL A CA 1
ATOM 767 C C . VAL A 1 93 ? -7.869 4.097 -2.919 1.00 92.94 93 VAL A C 1
ATOM 769 O O . VAL A 1 93 ? -7.687 3.912 -1.723 1.00 92.94 93 VAL A O 1
ATOM 772 N N . ASP A 1 94 ? -9.086 4.281 -3.427 1.00 95.44 94 ASP A N 1
ATOM 773 C CA . ASP A 1 94 ? -10.309 4.297 -2.617 1.00 95.44 94 ASP A CA 1
ATOM 774 C C . ASP A 1 94 ? -10.497 3.015 -1.789 1.00 95.44 94 ASP A C 1
ATOM 776 O O . ASP A 1 94 ? -10.673 3.072 -0.566 1.00 95.44 94 ASP A O 1
ATOM 780 N N . ARG A 1 95 ? -10.378 1.848 -2.439 1.00 94.25 95 ARG A N 1
ATOM 781 C CA . ARG A 1 95 ? -10.469 0.537 -1.777 1.00 94.25 95 ARG A CA 1
ATOM 782 C C . ARG A 1 95 ? -9.349 0.338 -0.762 1.00 94.25 95 ARG A C 1
ATOM 784 O O . ARG A 1 95 ? -9.617 -0.119 0.349 1.00 94.25 95 ARG A O 1
ATOM 791 N N . PHE A 1 96 ? -8.121 0.706 -1.119 1.00 92.00 96 PHE A N 1
ATOM 792 C CA . PHE A 1 96 ? -6.973 0.644 -0.218 1.00 92.00 96 PHE A CA 1
ATOM 793 C C . PHE A 1 96 ? -7.177 1.512 1.033 1.00 92.00 96 PHE A C 1
ATOM 795 O O . PHE A 1 96 ? -7.045 1.029 2.158 1.00 92.00 96 PHE A O 1
ATOM 802 N N . MET A 1 97 ? -7.621 2.758 0.861 1.00 94.25 97 MET A N 1
ATOM 803 C CA . MET A 1 97 ? -7.921 3.662 1.972 1.00 94.25 97 MET A CA 1
ATOM 804 C C . MET A 1 97 ? -9.063 3.146 2.847 1.00 94.25 97 MET A C 1
ATOM 806 O O . MET A 1 97 ? -8.983 3.232 4.071 1.00 94.25 97 MET A O 1
ATOM 810 N N . ALA A 1 98 ? -10.097 2.543 2.258 1.00 95.25 98 ALA A N 1
ATOM 811 C CA . ALA A 1 98 ? -11.166 1.905 3.021 1.00 95.25 98 ALA A CA 1
ATOM 812 C C . ALA A 1 98 ? -10.645 0.733 3.879 1.00 95.25 98 ALA A C 1
ATOM 814 O O . ALA A 1 98 ? -11.099 0.551 5.013 1.00 95.25 98 ALA A O 1
ATOM 815 N N . MET A 1 99 ? -9.680 -0.046 3.373 1.00 94.44 99 MET A N 1
ATOM 816 C CA . MET A 1 99 ? -9.029 -1.123 4.129 1.00 94.44 99 MET A CA 1
ATOM 817 C C . MET A 1 99 ? -8.190 -0.588 5.296 1.00 94.44 99 MET A C 1
ATOM 819 O O . MET A 1 99 ? 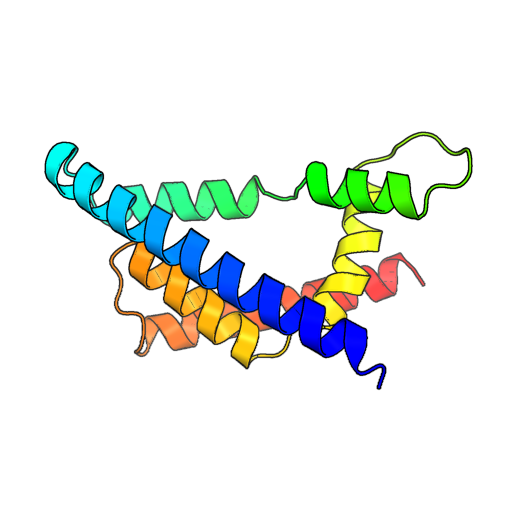-8.302 -1.121 6.405 1.00 94.44 99 MET A O 1
ATOM 823 N N . ILE A 1 100 ? -7.430 0.495 5.088 1.00 92.00 100 ILE A N 1
ATOM 824 C CA . ILE A 1 100 ? -6.687 1.183 6.158 1.00 92.00 100 ILE A CA 1
ATOM 825 C C . ILE A 1 100 ? -7.648 1.721 7.218 1.00 92.00 100 ILE A C 1
ATOM 827 O O . ILE A 1 100 ? -7.454 1.463 8.404 1.00 92.00 100 ILE A O 1
ATOM 831 N N . PHE A 1 101 ? -8.715 2.419 6.816 1.00 94.38 101 PHE A N 1
ATOM 832 C CA . PHE A 1 101 ? -9.692 2.993 7.746 1.00 94.38 101 PHE A CA 1
ATOM 833 C C . PHE A 1 101 ? -10.302 1.917 8.651 1.00 94.38 101 PHE A C 1
ATOM 835 O O . PHE A 1 101 ? -10.329 2.090 9.870 1.00 94.38 101 PHE A O 1
ATOM 842 N N . LYS A 1 102 ? -10.678 0.758 8.093 1.00 92.44 102 LYS A N 1
ATOM 843 C CA . LYS A 1 102 ? -11.113 -0.402 8.893 1.00 92.44 102 LYS A CA 1
ATOM 844 C C . LYS A 1 102 ? -10.042 -0.851 9.886 1.00 92.44 102 LYS A C 1
ATOM 846 O O . LYS A 1 102 ? -10.361 -1.102 11.051 1.00 92.44 102 LYS A O 1
ATOM 851 N N . ALA A 1 103 ? -8.788 -0.943 9.443 1.00 90.94 103 ALA A N 1
ATOM 852 C CA . ALA A 1 103 ? -7.663 -1.389 10.260 1.00 90.94 103 ALA A CA 1
ATOM 853 C C . ALA A 1 103 ? -7.302 -0.409 11.389 1.00 90.94 103 ALA A C 1
ATOM 855 O O . ALA A 1 103 ? -6.846 -0.850 12.440 1.00 90.94 103 ALA A O 1
ATOM 856 N N . VAL A 1 104 ? -7.585 0.891 11.251 1.00 92.19 104 VAL A N 1
ATOM 857 C CA . VAL A 1 104 ? -7.397 1.884 12.332 1.00 92.19 104 VAL A CA 1
ATOM 858 C C . VAL A 1 104 ? -8.668 2.163 13.146 1.00 92.19 104 VAL A C 1
ATOM 860 O O . VAL A 1 104 ? -8.622 2.862 14.155 1.00 92.19 104 VAL A O 1
ATOM 863 N N . GLY A 1 105 ? -9.801 1.564 12.766 1.00 89.88 105 GLY A N 1
ATOM 864 C CA . GLY A 1 105 ? -11.072 1.685 13.487 1.00 89.88 105 GLY A CA 1
ATOM 865 C C . GLY A 1 105 ? -11.870 2.942 13.138 1.00 89.88 105 GLY A C 1
ATOM 866 O O . GLY A 1 105 ? -12.680 3.392 13.947 1.00 89.88 105 GLY A O 1
ATOM 867 N N . LEU A 1 106 ? -11.633 3.506 11.953 1.00 92.12 106 LEU A N 1
ATOM 868 C CA . LEU A 1 106 ? -12.392 4.606 11.364 1.00 92.12 106 LEU A CA 1
ATOM 869 C C . LEU A 1 106 ? -13.450 4.079 10.382 1.00 92.12 106 LEU A C 1
ATOM 871 O O . LEU A 1 106 ? -13.343 2.972 9.849 1.00 92.12 106 LEU A O 1
ATOM 875 N N . ALA A 1 107 ? -14.478 4.889 10.121 1.00 91.44 107 ALA A N 1
ATOM 876 C CA . ALA A 1 107 ? -15.536 4.536 9.180 1.00 91.44 107 ALA A CA 1
ATOM 877 C C . ALA A 1 107 ? -14.987 4.484 7.737 1.00 91.44 107 ALA A C 1
ATOM 879 O O . ALA A 1 107 ? -14.489 5.496 7.248 1.00 91.44 107 ALA A O 1
ATOM 880 N N . PRO A 1 108 ? -15.102 3.354 7.015 1.00 90.31 108 PRO A N 1
ATOM 881 C CA . PRO A 1 108 ? -14.507 3.182 5.683 1.00 90.31 108 PRO A CA 1
ATOM 882 C C . PRO A 1 108 ? -15.212 3.962 4.569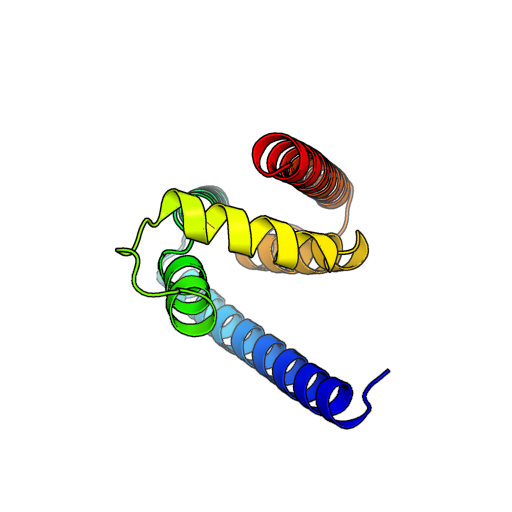 1.00 90.31 108 PRO A C 1
ATOM 884 O O . PRO A 1 108 ? -14.832 3.843 3.410 1.00 90.31 108 PRO A O 1
ATOM 887 N N . ARG A 1 109 ? -16.283 4.685 4.902 1.00 91.00 109 ARG A N 1
ATOM 888 C CA . ARG A 1 109 ? -17.058 5.543 4.009 1.00 91.00 109 ARG A CA 1
ATOM 889 C C . ARG A 1 109 ? -17.481 6.779 4.790 1.00 91.00 109 ARG A C 1
ATOM 891 O O . ARG A 1 109 ? -17.785 6.679 5.978 1.00 91.00 109 ARG A O 1
ATOM 898 N N . GLY A 1 110 ? -17.516 7.922 4.117 1.00 93.06 110 GLY A N 1
ATOM 899 C CA . GLY A 1 110 ? -17.900 9.208 4.696 1.00 93.06 110 GLY A CA 1
ATOM 900 C C . GLY A 1 110 ? -16.922 10.315 4.317 1.00 93.06 110 GLY A C 1
ATOM 901 O O . GLY A 1 110 ? -15.959 10.083 3.587 1.00 93.06 110 GLY A O 1
ATOM 902 N N . LEU A 1 111 ? -17.158 11.519 4.835 1.00 93.50 111 LEU A N 1
ATOM 903 C CA . LEU A 1 111 ? -16.410 12.713 4.435 1.00 93.50 111 LEU A CA 1
ATOM 904 C C . LEU A 1 111 ? -14.901 12.590 4.713 1.00 93.50 111 LEU A C 1
ATOM 906 O O . LEU A 1 111 ? -14.089 12.895 3.845 1.00 93.50 111 LEU A O 1
ATOM 910 N N . LEU A 1 112 ? -14.518 12.075 5.888 1.00 93.12 112 LEU A N 1
ATOM 911 C CA . LEU A 1 112 ? -13.106 11.884 6.250 1.00 93.12 112 LEU A CA 1
ATOM 912 C C . LEU A 1 112 ? -12.383 10.923 5.297 1.00 93.12 112 LEU A C 1
ATOM 914 O O . LEU A 1 112 ? -11.260 11.196 4.879 1.00 93.12 112 LEU A O 1
ATOM 918 N N . HIS A 1 113 ? -13.034 9.818 4.927 1.00 94.06 113 HIS A N 1
ATOM 919 C CA . HIS A 1 113 ? -12.489 8.847 3.976 1.00 94.06 113 HIS A CA 1
ATOM 920 C C . HIS A 1 113 ? -12.364 9.447 2.571 1.00 94.06 113 HIS A C 1
ATOM 922 O O . HIS A 1 113 ? -11.325 9.275 1.937 1.00 94.06 113 HIS A O 1
ATOM 928 N N . GLN A 1 114 ? -13.356 10.214 2.111 1.00 94.38 114 GLN A N 1
ATOM 929 C CA . GLN A 1 114 ? -13.305 10.883 0.807 1.00 94.38 114 GLN A CA 1
ATOM 930 C C . GLN A 1 114 ? -12.176 11.918 0.736 1.00 94.38 114 GLN A C 1
ATOM 932 O O . GLN A 1 114 ? -11.423 11.944 -0.239 1.00 94.38 114 GLN A O 1
ATOM 937 N N . ILE A 1 115 ? -12.019 12.740 1.781 1.00 95.88 115 ILE A N 1
ATOM 938 C CA . ILE A 1 115 ? -10.940 13.733 1.871 1.00 95.88 115 ILE A CA 1
ATOM 939 C C . ILE A 1 115 ? -9.579 13.030 1.869 1.00 95.88 115 ILE A C 1
ATOM 941 O O . ILE A 1 115 ? -8.711 13.386 1.071 1.00 95.88 115 ILE A O 1
ATOM 945 N N . ALA A 1 116 ? -9.405 12.003 2.705 1.00 93.75 116 ALA A N 1
ATOM 946 C CA . ALA A 1 116 ? -8.155 11.252 2.787 1.00 93.75 116 ALA A CA 1
ATOM 947 C C . ALA A 1 116 ? -7.819 10.543 1.465 1.00 93.75 116 ALA A C 1
ATOM 949 O O . ALA A 1 116 ? -6.682 10.606 1.003 1.00 93.75 116 ALA A O 1
ATOM 950 N N . THR A 1 117 ? -8.810 9.934 0.809 1.00 94.81 117 THR A N 1
ATOM 951 C CA . THR A 1 117 ? -8.648 9.273 -0.495 1.00 94.81 117 THR A CA 1
ATOM 952 C C . THR A 1 117 ? -8.257 10.266 -1.582 1.00 94.81 117 THR A C 1
ATOM 954 O O . THR A 1 117 ? -7.326 10.012 -2.346 1.00 94.81 117 THR A O 1
ATOM 957 N N . LYS A 1 118 ? -8.909 11.434 -1.632 1.00 95.12 118 LYS A N 1
ATOM 958 C CA . LYS A 1 118 ? -8.567 12.493 -2.589 1.00 95.12 118 LYS A CA 1
ATOM 959 C C . LYS A 1 118 ? -7.154 13.025 -2.353 1.00 95.12 118 LYS A C 1
ATOM 961 O O . LYS A 1 118 ? -6.410 13.219 -3.317 1.00 95.12 118 LYS A O 1
ATOM 966 N N . ALA A 1 119 ? -6.768 13.235 -1.095 1.00 94.62 119 ALA A N 1
ATOM 967 C CA . ALA A 1 119 ? -5.416 13.642 -0.729 1.00 94.62 119 ALA A CA 1
ATOM 968 C C . ALA A 1 119 ? -4.372 12.592 -1.146 1.00 94.62 119 ALA A C 1
ATOM 970 O O . ALA A 1 119 ? -3.401 12.943 -1.816 1.00 94.62 119 ALA A O 1
ATOM 971 N N . ALA A 1 120 ? -4.608 11.312 -0.841 1.00 92.31 120 ALA A N 1
ATOM 972 C CA . ALA A 1 120 ? -3.727 10.205 -1.214 1.00 92.31 120 ALA A CA 1
ATOM 973 C C . ALA A 1 120 ? -3.571 10.078 -2.738 1.00 92.31 120 ALA A C 1
ATOM 975 O O . ALA A 1 120 ? -2.450 10.000 -3.240 1.00 92.31 120 ALA A O 1
ATOM 976 N N . TRP A 1 121 ? -4.676 10.146 -3.489 1.00 94.81 121 TRP A N 1
ATOM 977 C CA . TRP A 1 121 ? -4.641 10.138 -4.953 1.00 94.81 121 TRP A CA 1
ATOM 978 C C . TRP A 1 121 ? -3.850 11.325 -5.510 1.00 94.81 121 TRP A C 1
ATOM 980 O O . TRP A 1 121 ? -2.993 11.152 -6.373 1.00 94.81 121 TRP A O 1
ATOM 990 N N . THR A 1 122 ? -4.091 12.531 -4.989 1.00 93.94 122 THR A N 1
ATOM 991 C CA . THR A 1 122 ? -3.390 13.744 -5.438 1.00 93.94 122 THR A CA 1
ATOM 992 C C . THR A 1 122 ? -1.891 13.654 -5.157 1.00 93.94 122 THR A C 1
ATOM 994 O O . THR A 1 122 ? -1.081 14.020 -6.007 1.00 93.94 122 THR A O 1
ATOM 997 N N . TYR A 1 123 ? -1.513 13.150 -3.980 1.00 91.75 123 TYR A N 1
ATOM 998 C CA . TYR A 1 123 ? -0.119 12.911 -3.620 1.00 91.75 123 TYR A CA 1
ATOM 999 C C . TYR A 1 123 ? 0.543 11.907 -4.571 1.00 91.75 123 TYR A C 1
ATOM 1001 O O . TYR A 1 123 ? 1.601 12.200 -5.126 1.00 91.75 123 TYR A O 1
ATOM 1009 N N . MET A 1 124 ? -0.098 10.763 -4.820 1.00 90.00 124 MET A N 1
ATOM 1010 C CA . MET A 1 124 ? 0.427 9.730 -5.714 1.00 90.00 124 MET A CA 1
ATOM 1011 C C . MET A 1 124 ? 0.550 10.232 -7.160 1.00 90.00 124 MET A C 1
ATOM 1013 O O . MET A 1 124 ? 1.582 10.019 -7.795 1.00 90.00 124 MET A O 1
ATOM 1017 N N . ALA A 1 125 ? -0.441 10.972 -7.665 1.00 90.25 125 ALA A N 1
ATOM 1018 C CA . ALA A 1 125 ? -0.398 11.572 -8.998 1.00 90.25 125 ALA A CA 1
ATOM 1019 C C . ALA A 1 125 ? 0.754 12.584 -9.134 1.00 90.25 125 ALA A C 1
ATOM 1021 O O . ALA A 1 125 ? 1.528 12.517 -10.089 1.00 90.25 125 ALA A O 1
ATOM 1022 N N . LYS A 1 126 ? 0.935 13.474 -8.146 1.00 90.62 126 LYS A N 1
ATOM 1023 C CA . LYS A 1 126 ? 2.071 14.414 -8.111 1.00 90.62 126 LYS A CA 1
ATOM 1024 C C . LYS A 1 126 ? 3.415 13.690 -8.022 1.00 90.62 126 LYS A C 1
ATOM 1026 O O . LYS A 1 126 ? 4.364 14.080 -8.698 1.00 90.62 126 LYS A O 1
ATOM 1031 N N . ARG A 1 127 ? 3.505 12.630 -7.209 1.00 87.56 127 ARG A N 1
ATOM 1032 C CA . ARG A 1 127 ? 4.720 11.812 -7.075 1.00 87.56 127 ARG A CA 1
ATOM 1033 C C . ARG A 1 127 ? 5.059 11.110 -8.389 1.00 87.56 127 ARG A C 1
ATOM 1035 O O . ARG A 1 127 ? 6.220 11.118 -8.771 1.00 87.56 127 ARG A O 1
ATOM 1042 N N . THR A 1 128 ? 4.063 10.595 -9.106 1.00 87.50 128 THR A N 1
ATOM 1043 C CA . THR A 1 128 ? 4.238 9.993 -10.441 1.00 87.50 128 THR A CA 1
ATOM 1044 C C . THR A 1 128 ? 4.804 11.013 -11.429 1.00 87.50 128 THR A C 1
ATOM 1046 O O . THR A 1 128 ? 5.859 10.776 -12.004 1.00 87.50 128 THR A O 1
ATOM 1049 N N . GLN A 1 129 ? 4.198 12.204 -11.522 1.00 87.31 129 GLN A N 1
ATOM 1050 C CA . GLN A 1 129 ? 4.689 13.284 -12.392 1.00 87.31 129 GLN A CA 1
ATOM 1051 C C . GLN A 1 129 ? 6.121 13.718 -12.057 1.00 87.31 129 GLN A C 1
ATOM 1053 O O . GLN A 1 129 ? 6.909 14.018 -12.950 1.00 87.31 129 GLN A O 1
ATOM 1058 N N . ARG A 1 130 ? 6.466 13.773 -10.767 1.00 88.38 130 ARG A N 1
ATOM 1059 C CA . ARG A 1 130 ? 7.825 14.094 -10.326 1.00 88.38 130 ARG A CA 1
ATOM 1060 C C . ARG A 1 130 ? 8.816 13.004 -10.741 1.00 88.38 130 ARG A C 1
ATOM 1062 O O . ARG A 1 130 ? 9.858 13.334 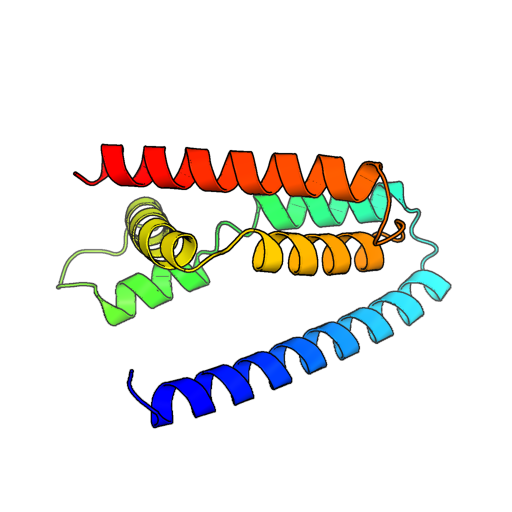-11.291 1.00 88.38 130 ARG A O 1
ATOM 1069 N N . LEU A 1 131 ? 8.482 11.733 -10.514 1.00 86.88 131 LEU A N 1
ATOM 1070 C CA . LEU A 1 131 ? 9.324 10.600 -10.908 1.00 86.88 131 LEU A CA 1
ATOM 1071 C C . LEU A 1 131 ? 9.525 10.530 -12.425 1.00 86.88 131 LEU A C 1
ATOM 1073 O O . LEU A 1 131 ? 10.626 10.215 -12.864 1.00 86.88 131 LEU A O 1
ATOM 1077 N N . ASP A 1 132 ? 8.497 10.855 -13.213 1.00 83.88 132 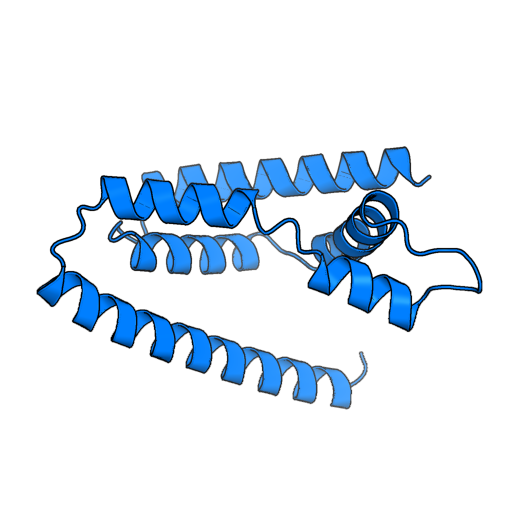ASP A N 1
ATOM 1078 C CA . ASP A 1 132 ? 8.609 10.930 -14.672 1.00 83.88 132 ASP A CA 1
ATOM 1079 C C . ASP A 1 132 ? 9.582 12.027 -15.116 1.00 83.88 132 ASP A C 1
ATOM 1081 O O . ASP A 1 132 ? 10.381 11.789 -16.012 1.00 83.88 132 ASP A O 1
ATOM 1085 N N . ARG A 1 133 ? 9.560 13.203 -14.472 1.00 85.06 133 ARG A N 1
ATOM 1086 C CA . ARG A 1 133 ? 10.480 14.312 -14.787 1.00 85.06 133 ARG A CA 1
ATOM 1087 C C . ARG A 1 133 ? 11.926 14.037 -14.397 1.00 85.06 133 ARG A C 1
ATOM 1089 O O . ARG A 1 133 ? 12.825 14.535 -15.051 1.00 85.06 133 ARG A O 1
ATOM 1096 N N . GLU A 1 134 ? 12.153 13.318 -13.303 1.00 81.31 134 GLU A N 1
ATOM 1097 C CA . GLU A 1 134 ? 13.508 13.055 -12.808 1.00 81.31 134 GLU A CA 1
ATOM 1098 C C . GLU A 1 134 ? 14.190 11.853 -13.499 1.00 81.31 134 GLU A C 1
ATOM 1100 O O . GLU A 1 134 ? 15.368 11.608 -13.246 1.00 81.31 134 GLU A O 1
ATOM 1105 N N . LEU A 1 135 ? 13.451 11.070 -14.295 1.00 69.62 135 LEU A N 1
ATOM 1106 C CA . LEU A 1 135 ? 13.932 9.886 -15.027 1.00 69.62 135 LEU A CA 1
ATOM 1107 C C . LEU A 1 135 ? 13.755 10.020 -16.557 1.00 69.62 135 LEU A C 1
ATOM 1109 O O . LEU A 1 135 ? 13.860 9.012 -17.261 1.00 69.62 135 LEU A O 1
ATOM 1113 N N . ALA A 1 136 ? 13.410 11.217 -17.041 1.00 60.62 136 ALA A N 1
ATOM 1114 C CA . ALA A 1 136 ? 13.385 11.601 -18.455 1.00 60.62 136 ALA A CA 1
ATOM 1115 C C . ALA A 1 136 ? 14.675 12.351 -18.799 1.00 60.62 136 ALA A C 1
ATOM 1117 O O . ALA A 1 136 ? 15.179 12.125 -19.918 1.00 60.62 136 ALA A O 1
#

Foldseek 3Di:
DDVVVVVVVVVVVVVVVVVLVVVLVVLVVVCVVVVDALVNQVVVLVVCVVVPLPLPQLVVQCVVPPDPDDRDSVVSSLVSLLVVLVPDDLVNLLVVLLSSCSSSVHHSDDDVSVVVSVVVNVVSVVSNVVSVVVVD

Secondary structure (DSSP, 8-state):
--HHHHHHHHHHHHHHHHHHHHHHHHHHHHHHHH---HHHHHHHHHHHHHH-S-HHHHHHHHHHH--SSPP-HHHHHHHHHHHHHHH--HHHHHHHHHHHHHHHTS-SSSHHHHHHHHHHHHHHHHHHHHHHHH--

InterPro domains:
  IPR009078 Ferritin-like superfamily [SSF47240] (2-127)
  IPR012348 Ribonucleotide reductase-like [G3DSA:1.10.620.20] (1-118)

Organism: NCBI:txid552518

Sequence (136 aa):
QEPVLQQICAAIAADELRHYKLFYATLKTYLEKDGLGRWQRLRVAATRLTESEDDELAYAYYAANGTNVPYDRKTNTRAYARRAYAFYRPHHVDRFMAMIFKAVGLAPRGLLHQIATKAAWTYMAKRTQRLDRELA

pLDDT: mean 88.61, std 7.93, range [54.94, 97.25]

Radius of gyration: 17.44 Å; chains: 1; bounding box: 44×31×48 Å